Protein AF-A0A4Z1JFH4-F1 (afdb_monomer_lite)

Sequence (101 aa):
MKFIYLGLLIAATTAYACGDNAYRCKNPNKSIAEEWKATHEICNNLKEDDCYCSHWAEYYCDPYGGNIQKFKDQCEAKGSDWYWNECLNAVGACFHLSSKV

Secondary structure (DSSP, 8-state):
------------------BT-EEEEE-TTS-HHHHHHHHHHHHHHHT-EEEEETTEEEEEE-TT-SSHHHHHHHHHTT-TT-EEEE-TTEEEEEE------

Organism: NCBI:txid278938

Radius of gyration: 16.4 Å; chains: 1; bounding box: 64×28×25 Å

Structure (mmCIF, N/CA/C/O backbone):
data_AF-A0A4Z1JFH4-F1
#
_entry.id   AF-A0A4Z1JFH4-F1
#
loop_
_atom_site.group_PDB
_atom_site.id
_atom_site.type_symbol
_atom_site.label_atom_id
_atom_site.label_alt_id
_atom_site.label_comp_id
_atom_site.label_asym_id
_atom_site.label_entity_id
_atom_site.label_seq_id
_atom_site.pdbx_PDB_ins_code
_atom_site.Cartn_x
_atom_site.Cartn_y
_atom_site.Cartn_z
_atom_site.occupancy
_atom_site.B_iso_or_equiv
_atom_site.auth_seq_id
_atom_site.auth_comp_id
_atom_site.auth_asym_id
_atom_site.auth_atom_id
_atom_site.pdbx_PDB_model_num
ATOM 1 N N . MET A 1 1 ? 51.296 18.223 3.444 1.00 34.97 1 MET A N 1
ATOM 2 C CA . MET A 1 1 ? 50.086 17.532 3.941 1.00 34.97 1 MET A CA 1
ATOM 3 C C . MET A 1 1 ? 49.136 17.376 2.765 1.00 34.97 1 MET A C 1
ATOM 5 O O . MET A 1 1 ? 48.884 18.366 2.092 1.00 34.97 1 MET A O 1
ATOM 9 N N . LYS A 1 2 ? 48.739 16.146 2.421 1.00 39.91 2 LYS A N 1
ATOM 10 C CA . LYS A 1 2 ? 47.969 15.837 1.206 1.00 39.91 2 LYS A CA 1
ATOM 11 C C . LYS A 1 2 ? 46.531 15.557 1.637 1.00 39.91 2 LYS A C 1
ATOM 13 O O . LYS A 1 2 ? 46.302 14.653 2.433 1.00 39.91 2 LYS A O 1
ATOM 18 N N . PHE A 1 3 ? 45.621 16.423 1.204 1.00 49.59 3 PHE A N 1
ATOM 19 C CA . PHE A 1 3 ? 44.220 16.441 1.603 1.00 49.59 3 PHE A CA 1
ATOM 20 C C . PHE A 1 3 ? 43.532 15.117 1.258 1.00 49.59 3 PHE A C 1
ATOM 22 O O . PHE A 1 3 ? 43.623 14.628 0.131 1.00 49.59 3 PHE A O 1
ATOM 29 N N . ILE A 1 4 ? 42.865 14.549 2.261 1.00 53.59 4 ILE A N 1
ATOM 30 C CA . ILE A 1 4 ? 41.974 13.400 2.147 1.00 53.59 4 ILE A CA 1
ATOM 31 C C . ILE A 1 4 ? 40.801 13.857 1.279 1.00 53.59 4 ILE A C 1
ATOM 33 O O . ILE A 1 4 ? 39.988 14.669 1.717 1.00 53.59 4 ILE A O 1
ATOM 37 N N . TYR A 1 5 ? 40.742 13.383 0.033 1.00 50.41 5 TYR A N 1
ATOM 38 C CA . TYR A 1 5 ? 39.558 13.545 -0.800 1.00 50.41 5 TYR A CA 1
ATOM 39 C C . TYR A 1 5 ? 38.452 12.681 -0.203 1.00 50.41 5 TYR A C 1
ATOM 41 O O . TYR A 1 5 ? 38.412 11.462 -0.361 1.00 50.4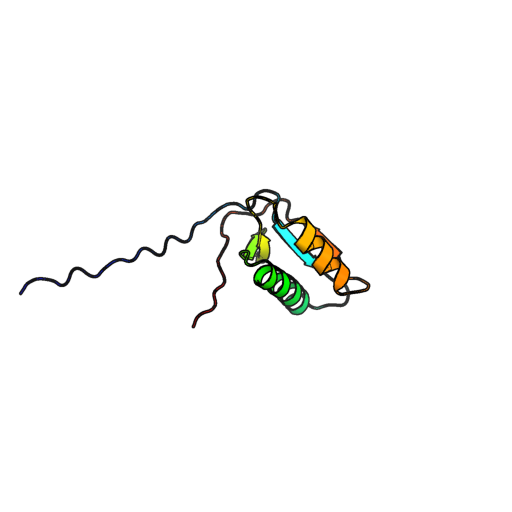1 5 TYR A O 1
ATOM 49 N N . LEU A 1 6 ? 37.610 13.369 0.560 1.00 49.69 6 LEU A N 1
ATOM 50 C CA . LEU A 1 6 ? 36.338 12.938 1.098 1.00 49.69 6 LEU A CA 1
ATOM 51 C C . LEU A 1 6 ? 35.516 12.321 -0.043 1.00 49.69 6 LEU A C 1
ATOM 53 O O . LEU A 1 6 ? 35.107 13.018 -0.971 1.00 49.69 6 LEU A O 1
ATOM 57 N N . GLY A 1 7 ? 35.342 11.000 0.000 1.00 50.22 7 GLY A N 1
ATOM 58 C CA . GLY A 1 7 ? 34.502 10.266 -0.935 1.00 50.22 7 GLY A CA 1
ATOM 59 C C . GLY A 1 7 ? 33.061 10.736 -0.801 1.00 50.22 7 GLY A C 1
ATOM 60 O O . GLY A 1 7 ? 32.351 10.328 0.114 1.00 50.22 7 GLY A O 1
ATOM 61 N N . LEU A 1 8 ? 32.639 11.611 -1.711 1.00 45.19 8 LEU A N 1
ATOM 62 C CA . LEU A 1 8 ? 31.246 11.987 -1.874 1.00 45.19 8 LEU A CA 1
ATOM 63 C C . LEU A 1 8 ? 30.536 10.814 -2.563 1.00 45.19 8 LEU A C 1
ATOM 65 O O . LEU A 1 8 ? 30.412 10.769 -3.785 1.00 45.19 8 LEU A O 1
ATOM 69 N N . LEU A 1 9 ? 30.124 9.819 -1.775 1.00 43.56 9 LEU A N 1
ATOM 70 C CA . LEU A 1 9 ? 29.129 8.840 -2.200 1.00 43.56 9 LEU A CA 1
ATOM 71 C C . LEU A 1 9 ? 27.810 9.598 -2.335 1.00 43.56 9 LEU A C 1
ATOM 73 O O . LEU A 1 9 ? 27.073 9.770 -1.367 1.00 43.56 9 LEU A O 1
ATOM 77 N N . ILE A 1 10 ? 27.556 10.120 -3.533 1.00 41.78 10 ILE A N 1
ATOM 78 C CA . ILE A 1 10 ? 26.255 10.658 -3.903 1.00 41.78 10 ILE A CA 1
ATOM 79 C C . ILE A 1 10 ? 25.308 9.459 -3.861 1.00 41.78 10 ILE A C 1
ATOM 81 O O . ILE A 1 10 ? 25.283 8.650 -4.787 1.00 41.78 10 ILE A O 1
ATOM 85 N N . ALA A 1 11 ? 24.588 9.296 -2.750 1.00 44.81 11 ALA A N 1
ATOM 86 C CA . ALA A 1 11 ? 23.421 8.437 -2.703 1.00 44.81 11 ALA A CA 1
ATOM 87 C C . ALA A 1 11 ? 22.444 9.023 -3.722 1.00 44.81 11 ALA A C 1
ATOM 89 O O . ALA A 1 11 ? 21.768 10.014 -3.454 1.00 44.81 11 ALA A O 1
ATOM 90 N N . ALA A 1 12 ? 22.473 8.489 -4.941 1.00 41.34 12 ALA A N 1
ATOM 91 C CA . ALA A 1 12 ? 21.509 8.827 -5.960 1.00 41.34 12 ALA A CA 1
ATOM 92 C C . ALA A 1 12 ? 20.163 8.332 -5.438 1.00 41.34 12 ALA A C 1
ATOM 94 O O . ALA A 1 12 ? 19.835 7.156 -5.563 1.00 41.34 12 ALA A O 1
ATOM 95 N N . THR A 1 13 ? 19.401 9.216 -4.798 1.00 47.22 13 THR A N 1
ATOM 96 C CA . THR A 1 13 ? 17.973 8.999 -4.622 1.00 47.22 13 THR A CA 1
ATOM 97 C C . THR A 1 13 ? 17.418 9.003 -6.033 1.00 47.22 13 THR A C 1
ATOM 99 O O . THR A 1 13 ? 17.281 10.062 -6.650 1.00 47.22 13 THR A O 1
ATOM 102 N N . THR A 1 14 ? 17.229 7.817 -6.602 1.00 46.69 14 THR A N 1
ATOM 103 C CA . THR A 1 14 ? 16.605 7.660 -7.906 1.00 46.69 14 THR A CA 1
ATOM 104 C C . THR A 1 14 ? 15.161 8.106 -7.753 1.00 46.69 14 THR A C 1
ATOM 106 O O . THR A 1 14 ? 14.285 7.332 -7.392 1.00 46.69 14 THR A O 1
ATOM 109 N N . ALA A 1 15 ? 14.932 9.396 -7.963 1.00 49.41 15 ALA A N 1
ATOM 110 C CA . ALA A 1 15 ? 13.615 9.977 -8.097 1.00 49.41 15 ALA A CA 1
ATOM 111 C C . ALA A 1 15 ? 13.044 9.478 -9.426 1.00 49.41 15 ALA A C 1
ATOM 113 O O . ALA A 1 15 ? 13.303 10.053 -10.482 1.00 49.41 15 ALA A O 1
ATOM 114 N N . TYR A 1 16 ? 12.339 8.352 -9.388 1.00 54.28 16 TYR A N 1
ATOM 115 C CA . TYR A 1 16 ? 11.568 7.865 -10.522 1.00 54.28 16 TYR A CA 1
ATOM 116 C C . TYR A 1 16 ? 10.085 8.116 -10.268 1.00 54.28 16 TYR A C 1
ATOM 118 O O . TYR A 1 16 ? 9.600 8.032 -9.139 1.00 54.28 16 TYR A O 1
ATOM 126 N N . ALA A 1 17 ? 9.364 8.489 -11.322 1.00 55.94 17 ALA A N 1
ATOM 127 C CA . ALA A 1 17 ? 7.920 8.620 -11.261 1.00 55.94 17 ALA A CA 1
ATOM 128 C C . ALA A 1 17 ? 7.291 7.226 -11.334 1.00 55.94 17 ALA A C 1
ATOM 130 O O . ALA A 1 17 ? 7.605 6.462 -12.242 1.00 55.94 17 ALA A O 1
ATOM 131 N N . CYS A 1 18 ? 6.380 6.915 -10.411 1.00 61.03 18 CYS A N 1
ATOM 132 C CA . CYS A 1 18 ? 5.520 5.731 -10.522 1.00 61.03 18 CYS A CA 1
ATOM 133 C C . CYS A 1 18 ? 4.519 5.851 -11.671 1.00 61.03 18 CYS A C 1
ATOM 135 O O . CYS A 1 18 ? 3.910 4.857 -12.054 1.00 61.03 18 CYS A O 1
ATOM 137 N N . GLY A 1 19 ? 4.307 7.068 -12.190 1.00 62.75 19 GLY A N 1
ATOM 138 C CA . GLY A 1 19 ? 3.202 7.351 -13.100 1.00 62.75 19 GLY A CA 1
ATOM 139 C C . GLY A 1 19 ? 1.874 6.978 -12.441 1.00 62.75 19 GLY A C 1
ATOM 140 O O . GLY A 1 19 ? 1.658 7.294 -11.272 1.00 62.75 19 GLY A O 1
ATOM 141 N N . ASP A 1 20 ? 1.043 6.240 -13.172 1.00 66.25 20 ASP A N 1
ATOM 142 C CA . ASP A 1 20 ? -0.264 5.750 -12.711 1.00 66.25 20 ASP A CA 1
ATOM 143 C C . ASP A 1 20 ? -0.167 4.458 -11.869 1.00 66.25 20 ASP A C 1
ATOM 145 O O . ASP A 1 20 ? -1.174 3.891 -11.447 1.00 66.25 20 ASP A O 1
ATOM 149 N N . ASN A 1 21 ? 1.048 3.966 -11.599 1.00 75.06 21 ASN A N 1
ATOM 150 C CA . ASN A 1 21 ? 1.284 2.694 -10.912 1.00 75.06 21 ASN A CA 1
ATOM 151 C C . ASN A 1 21 ? 1.543 2.857 -9.408 1.00 75.06 21 ASN A C 1
ATOM 153 O O . ASN A 1 21 ? 2.380 2.163 -8.825 1.00 75.06 21 ASN A O 1
ATOM 157 N N . ALA A 1 22 ? 0.831 3.790 -8.783 1.00 79.62 22 ALA A N 1
ATOM 158 C CA . ALA A 1 22 ? 0.921 4.057 -7.357 1.00 79.62 22 ALA A CA 1
ATOM 159 C C . ALA A 1 22 ? -0.403 3.743 -6.660 1.00 79.62 22 ALA A C 1
ATOM 161 O O . ALA A 1 22 ? -1.457 4.236 -7.063 1.00 79.62 22 ALA A O 1
ATOM 162 N N . TYR A 1 23 ? -0.352 2.946 -5.594 1.00 84.00 23 TYR A N 1
ATOM 163 C CA . TYR A 1 23 ? -1.548 2.426 -4.931 1.00 84.00 23 TYR A CA 1
ATOM 164 C C . TYR A 1 23 ? -1.426 2.478 -3.412 1.00 84.00 23 TYR A C 1
ATOM 166 O O . TYR A 1 23 ? -0.341 2.364 -2.855 1.00 84.00 23 TYR A O 1
ATOM 174 N N . ARG A 1 24 ? -2.549 2.618 -2.713 1.00 87.25 24 ARG A N 1
ATOM 175 C CA . ARG A 1 24 ? -2.603 2.547 -1.249 1.00 87.25 24 ARG A CA 1
ATOM 176 C C . ARG A 1 24 ? -3.705 1.612 -0.801 1.00 87.25 24 ARG A C 1
ATOM 178 O O . ARG A 1 24 ? -4.803 1.643 -1.354 1.00 87.25 24 ARG A O 1
ATOM 185 N N . CYS A 1 25 ? -3.415 0.818 0.221 1.00 89.44 25 CYS A N 1
ATOM 186 C CA . CYS A 1 25 ? -4.401 -0.026 0.869 1.00 89.44 25 CYS A CA 1
ATOM 187 C C . CYS A 1 25 ? -5.142 0.794 1.930 1.00 89.44 25 CYS A C 1
ATOM 189 O O . CYS A 1 25 ? -4.520 1.403 2.802 1.00 89.44 25 CYS A O 1
ATOM 191 N N . LYS A 1 26 ? -6.467 0.840 1.828 1.00 89.75 26 LYS A N 1
ATOM 192 C CA . LYS A 1 26 ? -7.355 1.677 2.632 1.00 89.75 26 LYS A CA 1
ATOM 193 C C . LYS A 1 26 ? -8.399 0.836 3.342 1.00 89.75 26 LYS A C 1
ATOM 195 O O . LYS A 1 26 ? -8.771 -0.234 2.865 1.00 89.75 26 LYS A O 1
ATOM 200 N N . ASN A 1 27 ? -8.893 1.342 4.465 1.00 92.19 27 ASN A N 1
ATOM 201 C CA . ASN A 1 27 ? -10.002 0.742 5.190 1.00 92.19 27 ASN A CA 1
ATOM 202 C C . ASN A 1 27 ? -10.736 1.832 5.993 1.00 92.19 27 ASN A C 1
ATOM 204 O O . ASN A 1 27 ? -10.118 2.490 6.829 1.00 92.19 27 ASN A O 1
ATOM 208 N N . PRO A 1 28 ? -12.054 2.026 5.790 1.00 90.75 28 PRO A N 1
ATOM 209 C CA . PRO A 1 28 ? -12.800 3.126 6.405 1.00 90.75 28 PRO A CA 1
ATOM 210 C C . PRO A 1 28 ? -12.878 3.033 7.937 1.00 90.75 28 PRO A C 1
ATOM 212 O O . PRO A 1 28 ? -13.144 4.033 8.598 1.00 90.75 28 PRO A O 1
ATOM 215 N N . ASN A 1 29 ? -12.640 1.847 8.503 1.00 93.50 29 ASN A N 1
ATOM 216 C CA . ASN A 1 29 ? -12.674 1.588 9.939 1.00 93.50 29 ASN A CA 1
ATOM 217 C C . ASN A 1 29 ? -11.291 1.729 10.599 1.00 93.50 29 ASN A C 1
ATOM 219 O O . ASN A 1 29 ? -11.142 1.414 11.783 1.00 93.50 29 ASN A O 1
ATOM 223 N N . LYS A 1 30 ? -10.264 2.137 9.843 1.00 89.94 30 LYS A N 1
ATOM 224 C CA . LYS A 1 30 ? -8.865 2.166 10.275 1.00 89.94 30 LYS A CA 1
ATOM 225 C C . LYS A 1 30 ? -8.288 3.570 10.261 1.00 89.94 30 LYS A C 1
ATOM 227 O O . LYS A 1 30 ? -8.711 4.445 9.513 1.00 89.94 30 LYS A O 1
ATOM 232 N N . SER A 1 31 ? -7.305 3.785 11.129 1.00 89.31 31 SER A N 1
ATOM 233 C CA . SER A 1 31 ? -6.545 5.031 11.135 1.00 89.31 31 SER A CA 1
ATOM 234 C C . SER A 1 31 ? -5.610 5.114 9.924 1.00 89.31 31 SER A C 1
ATOM 236 O O . SER A 1 31 ? -5.145 4.097 9.413 1.00 89.31 31 SER A O 1
ATOM 238 N N . ILE A 1 32 ? -5.255 6.337 9.520 1.00 84.00 32 ILE A N 1
ATOM 239 C CA . ILE A 1 32 ? -4.285 6.601 8.439 1.00 84.00 32 ILE A CA 1
ATOM 240 C C . ILE A 1 32 ? -2.962 5.849 8.682 1.00 84.00 32 ILE A C 1
ATOM 242 O O . ILE A 1 32 ? -2.379 5.300 7.749 1.00 84.00 32 ILE A O 1
ATOM 246 N N . ALA A 1 33 ? -2.523 5.756 9.943 1.00 85.25 33 ALA A N 1
ATOM 247 C CA . ALA A 1 33 ? -1.315 5.030 10.332 1.00 85.25 33 ALA A CA 1
ATOM 248 C C . ALA A 1 33 ? -1.436 3.507 10.132 1.00 85.25 33 ALA A C 1
ATOM 250 O O . ALA A 1 33 ? -0.470 2.856 9.735 1.00 85.25 33 ALA A O 1
ATOM 251 N N . GLU A 1 34 ? -2.613 2.925 10.381 1.00 88.56 34 GLU A N 1
ATOM 252 C CA . GLU A 1 34 ? -2.875 1.508 10.099 1.00 88.56 34 GLU A CA 1
ATOM 253 C C . GLU A 1 34 ? -2.951 1.234 8.591 1.00 88.56 34 GLU A C 1
ATOM 255 O O . GLU A 1 34 ? -2.416 0.225 8.134 1.00 88.56 34 GLU A O 1
ATOM 260 N N . GLU A 1 35 ? -3.557 2.133 7.810 1.00 87.69 35 GLU A N 1
ATOM 261 C CA . GLU A 1 35 ? -3.573 2.060 6.340 1.00 87.69 35 GLU A CA 1
ATOM 262 C C . GLU A 1 35 ? -2.157 2.151 5.751 1.00 87.69 35 GLU A C 1
ATOM 264 O O . GLU A 1 35 ? -1.789 1.388 4.853 1.00 87.69 35 GLU A O 1
ATOM 269 N N . TRP A 1 36 ? -1.335 3.062 6.285 1.00 84.94 36 TRP A N 1
ATOM 270 C CA . TRP A 1 36 ? 0.075 3.186 5.919 1.00 84.94 36 TRP A CA 1
ATOM 271 C C . TRP A 1 36 ? 0.840 1.903 6.234 1.00 84.94 36 TRP A C 1
ATOM 273 O O . TRP A 1 36 ? 1.479 1.339 5.351 1.00 84.94 36 TRP A O 1
ATOM 283 N N . LYS A 1 37 ? 0.711 1.386 7.462 1.00 87.31 37 LYS A N 1
ATOM 284 C CA . LYS A 1 37 ? 1.370 0.143 7.874 1.00 87.31 37 LYS A CA 1
ATOM 285 C C . LYS A 1 37 ? 0.970 -1.027 6.974 1.00 87.31 37 LYS A C 1
ATOM 287 O O . LYS A 1 37 ? 1.831 -1.790 6.552 1.00 87.31 37 LYS A O 1
ATOM 292 N N . ALA A 1 38 ? -0.317 -1.151 6.648 1.00 88.75 38 ALA A N 1
ATOM 293 C CA . ALA A 1 38 ? -0.813 -2.189 5.752 1.00 88.75 38 ALA A CA 1
ATOM 294 C C . ALA A 1 38 ? -0.214 -2.081 4.345 1.00 88.75 38 ALA A C 1
ATOM 296 O O . ALA A 1 38 ? 0.158 -3.100 3.770 1.00 88.75 38 ALA A O 1
ATOM 297 N N . THR A 1 39 ? -0.102 -0.864 3.814 1.00 86.81 39 THR A N 1
ATOM 298 C CA . THR A 1 39 ? 0.517 -0.597 2.509 1.00 86.81 39 THR A CA 1
ATOM 299 C C . THR A 1 39 ? 2.007 -0.940 2.544 1.00 86.81 39 THR A C 1
ATOM 301 O O . THR A 1 39 ? 2.459 -1.752 1.744 1.00 86.81 39 THR A O 1
ATOM 304 N N . HIS A 1 40 ? 2.735 -0.434 3.540 1.00 84.00 40 HIS A N 1
ATOM 305 C CA . HIS A 1 40 ? 4.174 -0.638 3.706 1.00 84.00 40 HIS A CA 1
ATOM 306 C C . HIS A 1 40 ? 4.555 -2.112 3.943 1.00 84.00 40 HIS A C 1
ATOM 308 O O . HIS A 1 40 ? 5.572 -2.592 3.447 1.00 84.00 40 HIS A O 1
ATOM 314 N N . GLU A 1 41 ? 3.733 -2.879 4.665 1.00 87.12 41 GLU A N 1
ATOM 315 C CA . GLU A 1 41 ? 3.908 -4.333 4.799 1.00 87.12 41 GLU A CA 1
ATOM 316 C C . GLU A 1 41 ? 3.859 -5.041 3.438 1.00 87.12 41 GLU A C 1
ATOM 318 O O . GLU A 1 41 ? 4.691 -5.905 3.162 1.00 87.12 41 GLU A O 1
ATOM 323 N N . ILE A 1 42 ? 2.911 -4.664 2.574 1.00 87.25 42 ILE A N 1
ATOM 324 C CA . ILE A 1 42 ? 2.777 -5.246 1.234 1.00 87.25 42 ILE A CA 1
ATOM 325 C C . ILE A 1 42 ? 3.955 -4.810 0.348 1.00 87.25 42 ILE A C 1
ATOM 327 O O . ILE A 1 42 ? 4.528 -5.661 -0.333 1.00 87.25 42 ILE A O 1
ATOM 331 N N . CYS A 1 43 ? 4.377 -3.539 0.407 1.00 82.00 43 CYS A N 1
ATOM 332 C CA . CYS A 1 43 ? 5.579 -3.047 -0.283 1.00 82.00 43 CYS A CA 1
ATOM 333 C C . CYS A 1 43 ? 6.814 -3.890 0.071 1.00 82.00 43 CYS A C 1
ATOM 335 O O . CYS A 1 43 ? 7.468 -4.448 -0.812 1.00 82.00 43 CYS A O 1
ATOM 337 N N . ASN A 1 44 ? 7.073 -4.072 1.372 1.00 83.12 44 ASN A N 1
ATOM 338 C CA . ASN A 1 44 ? 8.199 -4.863 1.873 1.00 83.12 44 ASN A CA 1
ATOM 339 C C . ASN A 1 44 ? 8.138 -6.328 1.416 1.00 83.12 44 ASN A C 1
ATOM 341 O O . ASN A 1 44 ? 9.160 -6.904 1.036 1.00 83.12 44 ASN A O 1
ATOM 345 N N . ASN A 1 45 ? 6.947 -6.934 1.414 1.00 84.44 45 ASN A N 1
ATOM 346 C CA . ASN A 1 45 ? 6.757 -8.310 0.948 1.00 84.44 45 ASN A CA 1
ATOM 347 C C . ASN A 1 45 ? 7.044 -8.464 -0.549 1.00 84.44 45 ASN A C 1
ATOM 349 O O . ASN A 1 45 ? 7.587 -9.486 -0.977 1.00 84.44 45 ASN A O 1
ATOM 353 N N . LEU A 1 46 ? 6.680 -7.458 -1.345 1.00 83.62 46 LEU A N 1
ATOM 354 C CA . 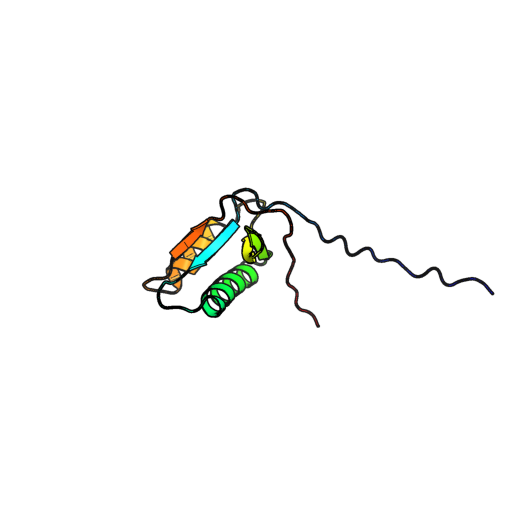LEU A 1 46 ? 6.910 -7.436 -2.788 1.00 83.62 46 LEU A CA 1
ATOM 355 C C . LEU A 1 46 ? 8.331 -6.983 -3.158 1.00 83.62 46 LEU A C 1
ATOM 357 O O . LEU A 1 46 ? 8.722 -7.155 -4.309 1.00 83.62 46 LEU A O 1
ATOM 361 N N . LYS A 1 47 ? 9.124 -6.523 -2.176 1.00 79.81 47 LYS A N 1
ATOM 362 C CA . LYS A 1 47 ? 10.464 -5.933 -2.350 1.00 79.81 47 LYS A CA 1
ATOM 363 C C . LYS A 1 47 ? 10.450 -4.705 -3.263 1.00 79.81 47 LYS A C 1
ATOM 365 O O . LYS A 1 47 ? 11.382 -4.510 -4.039 1.00 79.81 47 LYS A O 1
ATOM 370 N N . GLU A 1 48 ? 9.388 -3.920 -3.151 1.00 74.31 48 GLU A N 1
ATOM 371 C CA . GLU A 1 48 ? 9.177 -2.686 -3.905 1.00 74.31 48 GLU A CA 1
ATOM 372 C C . GLU A 1 48 ? 9.339 -1.464 -2.998 1.00 74.31 48 GLU A C 1
ATOM 374 O O . GLU A 1 48 ? 9.383 -1.585 -1.768 1.00 74.31 48 GLU A O 1
ATOM 379 N N . ASP A 1 49 ? 9.404 -0.287 -3.615 1.00 67.69 49 ASP A N 1
ATOM 380 C CA . ASP A 1 49 ? 9.623 0.975 -2.915 1.00 67.69 49 ASP A CA 1
ATOM 381 C C . ASP A 1 49 ? 8.303 1.672 -2.570 1.00 67.69 49 ASP A C 1
ATOM 383 O O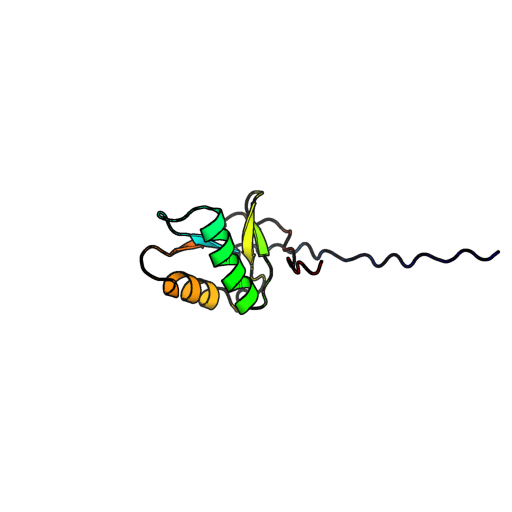 . ASP A 1 49 ? 7.288 1.547 -3.263 1.00 67.69 49 ASP A O 1
ATOM 387 N N . ASP A 1 50 ? 8.343 2.483 -1.514 1.00 66.69 50 ASP A N 1
ATOM 388 C CA . ASP A 1 50 ? 7.274 3.431 -1.228 1.00 66.69 50 ASP A CA 1
ATOM 389 C C . ASP A 1 50 ? 7.445 4.682 -2.095 1.00 66.69 50 ASP A C 1
ATOM 391 O O . ASP A 1 50 ? 8.559 5.153 -2.333 1.00 66.69 50 ASP A O 1
ATOM 395 N N . CYS A 1 51 ? 6.333 5.279 -2.509 1.00 65.00 51 CYS A N 1
ATOM 396 C CA . CYS A 1 51 ? 6.288 6.522 -3.259 1.00 65.00 51 CYS A CA 1
ATOM 397 C C . CYS A 1 51 ? 5.439 7.605 -2.614 1.00 65.00 51 CYS A C 1
ATOM 399 O O . CYS A 1 51 ? 4.553 7.381 -1.782 1.00 65.00 51 CYS A O 1
ATOM 401 N N . TYR A 1 52 ? 5.727 8.820 -3.073 1.00 62.38 52 TYR A N 1
ATOM 402 C CA . TYR A 1 52 ? 4.987 10.012 -2.725 1.00 62.38 52 TYR A CA 1
ATOM 403 C C . TYR A 1 52 ? 3.831 10.225 -3.703 1.00 62.38 52 TYR A C 1
ATOM 405 O O . TYR A 1 52 ? 4.014 10.368 -4.914 1.00 62.38 52 TYR A O 1
ATOM 413 N N . CYS A 1 53 ? 2.630 10.327 -3.147 1.00 63.97 53 CYS A N 1
ATOM 414 C CA . CYS A 1 53 ? 1.418 10.703 -3.860 1.00 63.97 53 CYS A CA 1
ATOM 415 C C . CYS A 1 53 ? 0.876 12.004 -3.271 1.00 63.97 53 CYS A C 1
ATOM 417 O O . CYS A 1 53 ? 0.618 12.077 -2.069 1.00 63.97 53 CYS A O 1
ATOM 419 N N . SER A 1 54 ? 0.700 13.037 -4.101 1.00 57.62 54 SER A N 1
ATOM 420 C CA . SER A 1 54 ? 0.082 14.312 -3.693 1.00 57.62 54 SER A CA 1
ATOM 421 C C . SER A 1 54 ? 0.633 14.898 -2.376 1.00 57.62 54 SER A C 1
ATOM 423 O O . SER A 1 54 ? -0.135 15.356 -1.536 1.00 57.62 54 SER A O 1
ATOM 425 N N . HIS A 1 55 ? 1.963 14.895 -2.207 1.00 55.47 55 HIS A N 1
ATOM 426 C CA . HIS A 1 55 ? 2.693 15.355 -1.008 1.00 55.47 55 HIS A CA 1
ATOM 427 C C . HIS A 1 55 ? 2.646 14.437 0.231 1.00 55.47 55 HIS A C 1
ATOM 429 O O . HIS A 1 55 ? 3.133 14.835 1.288 1.00 55.47 55 HIS A O 1
ATOM 435 N N . TRP A 1 56 ? 2.154 13.200 0.102 1.00 56.28 56 TRP A N 1
ATOM 436 C CA . TRP A 1 56 ? 2.111 12.209 1.185 1.00 56.28 56 TRP A CA 1
ATOM 437 C C . TRP A 1 56 ? 2.950 10.969 0.850 1.00 56.28 56 TRP A C 1
ATOM 439 O O . TRP A 1 56 ? 2.793 10.374 -0.217 1.00 56.28 56 TRP A O 1
ATOM 449 N N . ALA A 1 57 ? 3.837 10.586 1.770 1.00 58.53 57 ALA A N 1
ATOM 450 C CA . ALA A 1 57 ? 4.768 9.460 1.657 1.00 58.53 57 ALA A CA 1
ATOM 451 C C . ALA A 1 57 ? 4.118 8.149 2.130 1.00 58.53 57 ALA A C 1
ATOM 453 O O . ALA A 1 57 ? 4.424 7.672 3.218 1.00 58.53 57 ALA A O 1
ATOM 454 N N . GLU A 1 58 ? 3.137 7.618 1.398 1.00 66.12 58 GLU A N 1
ATOM 455 C CA . GLU A 1 58 ? 2.303 6.526 1.939 1.00 66.12 58 GLU A CA 1
ATOM 456 C C . GLU A 1 58 ? 1.764 5.534 0.896 1.00 66.12 58 GLU A C 1
ATOM 458 O O . GLU A 1 58 ? 0.809 4.810 1.182 1.00 66.12 58 GLU A O 1
ATOM 463 N N . TYR A 1 59 ? 2.323 5.514 -0.315 1.00 71.19 59 TYR A N 1
ATOM 464 C CA . TYR A 1 59 ? 1.776 4.732 -1.424 1.00 71.19 59 TYR A CA 1
ATOM 465 C C . TYR A 1 59 ? 2.789 3.696 -1.905 1.00 71.19 59 TYR A C 1
ATOM 467 O O . TYR A 1 59 ? 3.968 3.993 -2.040 1.00 71.19 59 TYR A O 1
ATOM 475 N N . TYR A 1 60 ? 2.324 2.490 -2.202 1.00 71.38 60 TYR A N 1
ATOM 476 C CA . TYR A 1 60 ? 3.079 1.486 -2.942 1.00 71.38 60 TYR A CA 1
ATOM 477 C C . TYR A 1 60 ? 3.382 1.987 -4.349 1.00 71.38 60 TYR A C 1
ATOM 479 O O . TYR A 1 60 ? 2.501 2.577 -4.979 1.00 71.38 60 TYR A O 1
ATOM 487 N N . CYS A 1 61 ? 4.585 1.716 -4.850 1.00 74.12 61 CYS A N 1
ATOM 488 C CA . CYS A 1 61 ? 4.977 2.023 -6.215 1.00 74.12 61 CYS A CA 1
ATOM 489 C C . CYS A 1 61 ? 5.580 0.831 -6.925 1.00 74.12 61 CYS A C 1
ATOM 491 O O . CYS A 1 61 ? 6.477 0.180 -6.401 1.00 74.12 61 CYS A O 1
ATOM 493 N N . ASP A 1 62 ? 5.165 0.641 -8.170 1.00 71.81 62 ASP A N 1
ATOM 494 C CA . ASP A 1 62 ? 5.848 -0.254 -9.090 1.00 71.81 62 ASP A CA 1
ATOM 495 C C . ASP A 1 62 ? 5.975 0.410 -10.468 1.00 71.81 62 ASP A C 1
ATOM 497 O O . ASP A 1 62 ? 5.015 0.430 -11.244 1.00 71.81 62 ASP A O 1
ATOM 501 N N . PRO A 1 63 ? 7.157 0.948 -10.816 1.00 66.06 63 PRO A N 1
ATOM 502 C CA . PRO A 1 63 ? 7.385 1.628 -12.093 1.00 66.06 63 PRO A CA 1
ATOM 503 C C . PRO A 1 63 ? 7.120 0.751 -13.313 1.00 66.06 63 PRO A C 1
ATOM 505 O O . PRO A 1 63 ? 6.798 1.265 -14.383 1.00 66.06 63 PRO A O 1
ATOM 508 N N . TYR A 1 64 ? 7.279 -0.563 -13.164 1.00 70.06 64 TYR A N 1
ATOM 509 C CA . TYR A 1 64 ? 7.181 -1.533 -14.251 1.00 70.06 64 TYR A CA 1
ATOM 510 C C . TYR A 1 64 ? 5.846 -2.285 -14.245 1.00 70.06 64 TYR A C 1
ATOM 512 O O . TYR A 1 64 ? 5.526 -2.986 -15.204 1.00 70.06 64 TYR A O 1
ATOM 520 N N . GLY A 1 65 ? 5.062 -2.126 -13.181 1.00 71.75 65 GLY A N 1
ATOM 521 C CA . GLY A 1 65 ? 3.721 -2.665 -13.012 1.00 71.75 65 GLY A CA 1
ATOM 522 C C . GLY A 1 65 ? 3.619 -4.188 -12.891 1.00 71.75 65 GLY A C 1
ATOM 523 O O . GLY A 1 65 ? 2.519 -4.736 -12.974 1.00 71.75 65 GLY A O 1
ATOM 524 N N . GLY A 1 66 ? 4.736 -4.891 -12.697 1.00 80.62 66 GLY A N 1
ATOM 525 C CA . GLY A 1 66 ? 4.786 -6.353 -12.612 1.00 80.62 66 GLY A CA 1
ATOM 526 C C . GLY A 1 66 ? 4.184 -6.950 -11.332 1.00 80.62 66 GLY A C 1
ATOM 527 O O . GLY A 1 66 ? 3.822 -8.129 -11.306 1.00 80.62 66 GLY A O 1
ATOM 528 N N . ASN A 1 67 ? 4.058 -6.157 -10.273 1.00 83.50 67 ASN A N 1
ATOM 529 C CA . ASN A 1 67 ? 3.611 -6.555 -8.943 1.00 83.50 67 ASN A CA 1
ATOM 530 C C . ASN A 1 67 ? 2.352 -5.800 -8.474 1.00 83.50 67 ASN A C 1
ATOM 532 O O . ASN A 1 67 ? 1.800 -6.159 -7.432 1.00 83.50 67 ASN A O 1
ATOM 536 N N . ILE A 1 68 ? 1.811 -4.868 -9.273 1.00 83.75 68 ILE A N 1
ATOM 537 C CA . ILE A 1 68 ? 0.562 -4.135 -8.971 1.00 83.75 68 ILE A CA 1
ATOM 538 C C . ILE A 1 68 ? -0.586 -5.082 -8.625 1.00 83.75 68 ILE A C 1
ATOM 540 O O . ILE A 1 68 ? -1.275 -4.878 -7.628 1.00 83.75 68 ILE A O 1
ATOM 544 N N . GLN A 1 69 ? -0.812 -6.124 -9.431 1.00 88.69 69 GLN A N 1
ATOM 545 C CA . GLN A 1 69 ? -1.925 -7.036 -9.164 1.00 88.69 69 GLN A CA 1
ATOM 546 C C . GLN A 1 69 ? -1.723 -7.780 -7.840 1.00 88.69 69 GLN A C 1
ATOM 548 O O . GLN A 1 69 ? -2.655 -7.896 -7.057 1.00 88.69 69 GLN A O 1
ATOM 553 N N . LYS A 1 70 ? -0.485 -8.178 -7.522 1.00 89.88 70 LYS A N 1
ATOM 554 C CA . LYS A 1 70 ? -0.172 -8.817 -6.237 1.00 89.88 70 LYS A CA 1
ATOM 555 C C . LYS A 1 70 ? -0.383 -7.866 -5.063 1.00 89.88 70 LYS A C 1
ATOM 557 O O . LYS A 1 70 ? -0.790 -8.320 -3.998 1.00 89.88 70 LYS A O 1
ATOM 562 N N . PHE A 1 71 ? -0.110 -6.572 -5.242 1.00 89.44 71 PHE A N 1
ATOM 563 C CA . PHE A 1 71 ? -0.430 -5.562 -4.239 1.00 89.44 71 PHE A CA 1
ATOM 564 C C . PHE A 1 71 ? -1.941 -5.503 -3.986 1.00 89.44 71 PHE A C 1
ATOM 566 O O . PHE A 1 71 ? -2.372 -5.588 -2.836 1.00 89.44 71 PHE A O 1
ATOM 573 N N . LYS A 1 72 ? -2.740 -5.408 -5.058 1.00 90.38 72 LYS A N 1
ATOM 574 C CA . LYS A 1 72 ? -4.210 -5.370 -4.988 1.00 90.38 72 LYS A CA 1
ATOM 575 C C . LYS A 1 72 ? -4.762 -6.614 -4.290 1.00 90.38 72 LYS A C 1
ATOM 577 O O . LYS A 1 72 ? -5.495 -6.481 -3.313 1.00 90.38 72 LYS A O 1
ATOM 582 N N . ASP A 1 73 ? -4.304 -7.793 -4.706 1.00 93.00 73 ASP A N 1
ATOM 583 C CA . ASP A 1 73 ? -4.712 -9.078 -4.133 1.00 93.00 73 ASP A CA 1
ATOM 584 C C . ASP A 1 73 ? -4.360 -9.170 -2.637 1.00 93.00 73 ASP A C 1
ATOM 586 O O . ASP A 1 73 ? -5.185 -9.586 -1.825 1.00 93.00 73 ASP A O 1
ATOM 590 N N . GLN A 1 74 ? -3.150 -8.755 -2.236 1.00 92.44 74 GLN A N 1
ATOM 591 C CA . GLN A 1 74 ? -2.747 -8.762 -0.823 1.00 92.44 74 GLN A CA 1
ATOM 592 C C . GLN A 1 74 ? -3.515 -7.740 0.019 1.00 92.44 74 GLN A C 1
ATOM 594 O O . GLN A 1 74 ? -3.755 -7.992 1.200 1.00 92.44 74 GLN A O 1
ATOM 599 N N . CYS A 1 75 ? -3.897 -6.601 -0.562 1.00 91.44 75 CYS A N 1
ATOM 600 C CA . CYS A 1 75 ? -4.720 -5.614 0.122 1.00 91.44 75 CYS A CA 1
ATOM 601 C C . CYS A 1 75 ? -6.126 -6.165 0.393 1.00 91.44 75 CYS A C 1
ATOM 603 O O . CYS A 1 75 ? -6.577 -6.147 1.536 1.00 91.44 75 CYS A O 1
ATOM 605 N N . GLU A 1 76 ? -6.783 -6.732 -0.619 1.00 92.31 76 GLU A N 1
ATOM 606 C CA . GLU A 1 76 ? -8.116 -7.336 -0.481 1.00 92.31 76 GLU A CA 1
ATOM 607 C C . GLU A 1 76 ? -8.095 -8.573 0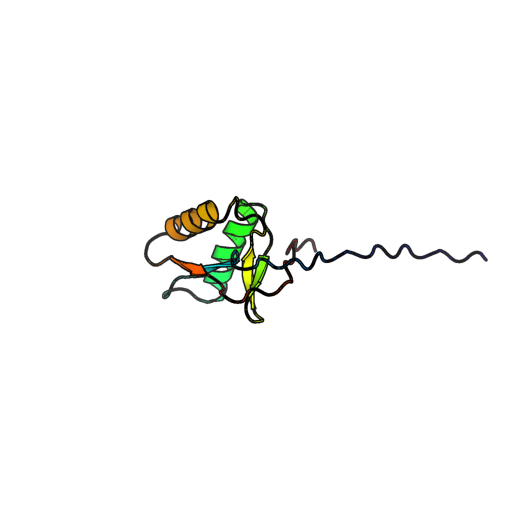.440 1.00 92.31 76 GLU A C 1
ATOM 609 O O . GLU A 1 76 ? -9.020 -8.801 1.221 1.00 92.31 76 GLU A O 1
ATOM 614 N N . ALA A 1 77 ? -6.996 -9.335 0.444 1.00 92.94 77 ALA A N 1
ATOM 615 C CA . ALA A 1 77 ? -6.818 -10.486 1.329 1.00 92.94 77 ALA A CA 1
ATOM 616 C C . ALA A 1 77 ? -6.700 -10.125 2.825 1.00 92.94 77 ALA A C 1
ATOM 618 O O . ALA A 1 77 ? -6.824 -11.017 3.668 1.00 92.94 77 ALA A O 1
ATOM 619 N N . LYS A 1 78 ? -6.491 -8.848 3.193 1.00 89.25 78 LYS A N 1
ATOM 620 C CA . LYS A 1 78 ? -6.475 -8.411 4.607 1.00 89.25 78 LYS A CA 1
ATOM 621 C C . LYS A 1 78 ? -7.851 -8.509 5.280 1.00 89.25 78 LYS A C 1
ATOM 623 O O . LYS A 1 78 ? -7.917 -8.479 6.510 1.00 89.25 78 LYS A O 1
ATOM 628 N N . GLY A 1 79 ? -8.926 -8.674 4.510 1.00 87.62 79 GLY A N 1
ATOM 629 C CA . GLY A 1 79 ? -10.264 -8.982 5.008 1.00 87.62 79 GLY A CA 1
ATOM 630 C C . GLY A 1 79 ? -11.307 -7.937 4.631 1.00 87.62 79 GLY A C 1
ATOM 631 O O . GLY A 1 79 ? -11.049 -7.022 3.853 1.00 87.62 79 GLY A O 1
ATOM 632 N N . SER A 1 80 ? -12.501 -8.080 5.206 1.00 79.19 80 SER A N 1
ATOM 633 C CA . SER A 1 80 ? -13.640 -7.208 4.922 1.00 79.19 80 SER A CA 1
ATOM 634 C C . SER A 1 80 ? -13.293 -5.729 5.153 1.00 79.19 80 SER A C 1
ATOM 636 O O . SER A 1 80 ? -12.633 -5.383 6.134 1.00 79.19 80 SER A O 1
ATOM 638 N N . ASP A 1 81 ? -13.740 -4.871 4.235 1.00 91.00 81 ASP A N 1
ATOM 639 C CA . ASP A 1 81 ? -13.541 -3.412 4.198 1.00 91.00 81 ASP A CA 1
ATOM 640 C C . ASP A 1 81 ? -12.141 -2.912 3.807 1.00 91.00 81 ASP A C 1
ATOM 642 O O . ASP A 1 81 ? -11.939 -1.698 3.719 1.00 91.00 81 ASP A O 1
ATOM 646 N N . TRP A 1 82 ? -11.182 -3.803 3.536 1.00 92.06 82 TRP A N 1
ATOM 647 C CA . TRP A 1 82 ? -9.932 -3.407 2.887 1.00 92.06 82 TRP A CA 1
ATOM 648 C C . TRP A 1 82 ? -10.122 -3.292 1.376 1.00 92.06 82 TRP A C 1
ATOM 650 O O . TRP A 1 82 ? -10.647 -4.195 0.729 1.00 92.06 82 TRP A O 1
ATOM 660 N N . TYR A 1 83 ? -9.685 -2.170 0.815 1.00 92.31 83 TYR A N 1
ATOM 661 C CA . TYR A 1 83 ? -9.718 -1.901 -0.618 1.00 92.31 83 TYR A CA 1
ATOM 662 C C . TYR A 1 83 ? -8.471 -1.123 -1.025 1.00 92.31 83 TYR A C 1
ATOM 664 O O . TYR A 1 83 ? -7.834 -0.465 -0.202 1.00 92.31 83 TYR A O 1
ATOM 672 N N . TRP A 1 84 ? -8.111 -1.174 -2.301 1.00 89.69 84 TRP A N 1
ATOM 673 C CA . TRP A 1 84 ? -7.013 -0.377 -2.835 1.00 89.69 84 TRP A CA 1
ATOM 674 C C . TRP A 1 84 ? -7.549 0.873 -3.528 1.00 89.69 84 TRP A C 1
ATOM 676 O O . TRP A 1 84 ? -8.621 0.867 -4.130 1.00 89.69 84 TRP A O 1
ATOM 686 N N . ASN A 1 85 ? -6.784 1.956 -3.444 1.00 86.00 85 ASN A N 1
ATOM 687 C CA . ASN A 1 85 ? -7.034 3.172 -4.202 1.00 86.00 85 ASN A CA 1
ATOM 688 C C . ASN A 1 85 ? -5.786 3.555 -4.991 1.00 86.00 85 ASN A C 1
ATOM 690 O O . ASN A 1 85 ? -4.674 3.467 -4.467 1.00 86.00 85 ASN A O 1
ATOM 694 N N . GLU A 1 86 ? -5.981 3.983 -6.231 1.00 82.00 86 GLU A N 1
ATOM 695 C CA . GLU A 1 86 ? -4.906 4.479 -7.084 1.00 82.00 86 GLU A CA 1
ATOM 696 C C . GLU A 1 86 ? -4.586 5.947 -6.782 1.00 82.00 86 GLU A C 1
ATOM 698 O O . GLU A 1 86 ? -5.435 6.724 -6.333 1.00 82.00 86 GLU A O 1
ATOM 703 N N . CYS A 1 87 ? -3.342 6.335 -7.037 1.00 75.31 87 CYS A N 1
ATOM 704 C CA . CYS A 1 87 ? -2.923 7.723 -7.037 1.00 75.31 87 CYS A CA 1
ATOM 705 C C . CYS A 1 87 ? -2.822 8.243 -8.472 1.00 75.31 87 CYS A C 1
ATOM 707 O O . CYS A 1 87 ? -1.839 7.990 -9.160 1.00 75.31 87 CYS A O 1
ATOM 709 N N . LEU A 1 88 ? -3.798 9.053 -8.888 1.00 58.59 88 LEU A N 1
ATOM 710 C CA . LEU A 1 88 ? -3.856 9.649 -10.232 1.00 58.59 88 LEU A CA 1
ATOM 711 C C . LEU A 1 88 ? -2.759 10.700 -10.513 1.00 58.59 88 LEU A C 1
ATOM 713 O O . LEU A 1 88 ? -2.671 11.206 -11.623 1.00 58.59 88 LEU A O 1
ATOM 717 N N . ASN A 1 89 ? -1.963 11.092 -9.509 1.00 58.69 89 ASN A N 1
ATOM 718 C CA . ASN A 1 89 ? -0.901 12.100 -9.630 1.00 58.69 89 ASN A CA 1
ATOM 719 C C . ASN A 1 89 ? 0.286 11.771 -8.703 1.00 58.69 89 ASN A C 1
ATOM 721 O O . ASN A 1 89 ? 0.640 12.557 -7.814 1.00 58.69 89 ASN A O 1
ATOM 725 N N . ALA A 1 90 ? 0.882 10.586 -8.862 1.00 58.53 90 ALA A N 1
ATOM 726 C CA . ALA A 1 90 ? 2.068 10.210 -8.097 1.00 58.53 90 ALA A CA 1
ATOM 727 C C . ALA A 1 90 ? 3.323 10.874 -8.679 1.00 58.53 90 ALA A C 1
ATOM 729 O O . ALA A 1 90 ? 3.737 10.610 -9.808 1.00 58.53 90 ALA A O 1
ATOM 730 N N . VAL A 1 91 ? 3.952 11.746 -7.890 1.00 53.00 91 VAL A N 1
ATOM 731 C CA . VAL A 1 91 ? 5.190 12.437 -8.262 1.00 53.00 91 VAL A CA 1
ATOM 732 C C . VAL A 1 91 ? 6.372 11.811 -7.534 1.00 53.00 91 VAL A C 1
ATOM 734 O O . VAL A 1 91 ? 6.626 12.081 -6.367 1.00 53.00 91 VAL A O 1
ATOM 737 N N . GLY A 1 92 ? 7.121 11.001 -8.283 1.00 51.59 92 GLY A N 1
ATOM 738 C CA . GLY A 1 92 ? 8.551 11.222 -8.505 1.00 51.59 92 GLY A CA 1
ATOM 739 C C . GLY A 1 92 ? 9.508 11.258 -7.318 1.00 51.59 92 GLY A C 1
ATOM 740 O O . GLY A 1 92 ? 10.565 11.861 -7.457 1.00 51.59 92 GLY A O 1
ATOM 741 N N . ALA A 1 93 ? 9.200 10.649 -6.182 1.00 51.06 93 ALA A N 1
ATOM 742 C CA . ALA A 1 93 ? 10.222 10.356 -5.188 1.00 51.06 93 ALA A CA 1
ATOM 743 C C . ALA A 1 93 ? 9.885 9.027 -4.525 1.00 51.06 93 ALA A C 1
ATOM 745 O O . ALA A 1 93 ? 9.207 8.974 -3.506 1.00 51.06 93 ALA A O 1
ATOM 746 N N . CYS A 1 94 ? 10.284 7.936 -5.166 1.00 49.03 94 CYS A N 1
ATOM 747 C CA . CYS A 1 94 ? 10.208 6.628 -4.544 1.00 49.03 94 CYS A CA 1
ATOM 748 C C . CYS A 1 94 ? 11.400 6.517 -3.619 1.00 49.03 94 CYS A C 1
ATOM 750 O O . CYS A 1 94 ? 12.550 6.495 -4.064 1.00 49.03 94 CYS A O 1
ATOM 752 N N . PHE A 1 95 ? 11.131 6.569 -2.325 1.00 48.53 95 PHE A N 1
ATOM 753 C CA . PHE A 1 95 ? 12.172 6.355 -1.350 1.00 48.53 95 PHE A CA 1
ATOM 754 C C . PHE A 1 95 ? 12.114 4.882 -1.013 1.00 48.53 95 PHE A C 1
ATOM 756 O O . PHE A 1 95 ? 11.115 4.393 -0.487 1.00 48.53 95 PHE A O 1
ATOM 763 N N . HIS A 1 96 ? 13.214 4.184 -1.277 1.00 41.09 96 HIS A N 1
ATOM 764 C CA . HIS A 1 96 ? 13.503 2.958 -0.562 1.00 41.09 96 HIS A CA 1
ATOM 765 C C . HIS A 1 96 ? 13.570 3.364 0.916 1.00 41.09 96 HIS A C 1
ATOM 767 O O . HIS A 1 96 ? 14.612 3.805 1.406 1.00 41.09 96 HIS A O 1
ATOM 773 N N . LEU A 1 97 ? 12.445 3.275 1.629 1.00 41.69 97 LEU A N 1
ATOM 774 C CA . LEU A 1 97 ? 12.350 3.393 3.082 1.00 41.69 97 LEU A CA 1
ATOM 775 C C . LEU A 1 97 ? 12.989 2.139 3.702 1.00 41.69 97 LEU A C 1
ATOM 777 O O . LEU A 1 97 ? 12.456 1.503 4.602 1.00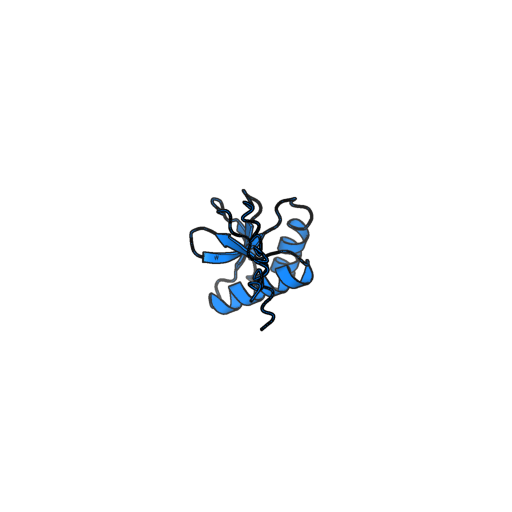 41.69 97 LEU A O 1
ATOM 781 N N . SER A 1 98 ? 14.199 1.794 3.247 1.00 34.91 98 SER A N 1
ATOM 782 C CA . SER A 1 98 ? 15.164 1.064 4.043 1.00 34.91 98 SER A CA 1
ATOM 783 C C . SER A 1 98 ? 15.566 2.002 5.171 1.00 34.91 98 SER A C 1
ATOM 785 O O . SER A 1 98 ? 16.643 2.600 5.161 1.00 34.91 98 SER A O 1
ATOM 787 N N . SER A 1 99 ? 14.697 2.088 6.173 1.00 33.97 99 SER A N 1
ATOM 788 C CA . SER A 1 99 ? 15.055 2.417 7.543 1.00 33.97 99 SER A CA 1
ATOM 789 C C . SER A 1 99 ? 16.016 1.333 8.046 1.00 33.97 99 SER A C 1
ATOM 791 O O . SER A 1 99 ? 15.675 0.476 8.853 1.00 33.97 99 SER A O 1
ATOM 793 N N . LYS A 1 100 ? 17.239 1.332 7.511 1.00 35.50 100 LYS A N 1
ATOM 794 C CA . LYS A 1 100 ? 18.430 0.987 8.267 1.00 35.50 100 LYS A CA 1
ATOM 795 C C . LYS A 1 100 ? 18.957 2.314 8.780 1.00 35.50 100 LYS A C 1
ATOM 797 O O . LYS A 1 100 ? 19.668 2.993 8.048 1.00 35.50 100 LYS A O 1
ATOM 802 N N . VAL A 1 101 ? 18.516 2.678 9.979 1.00 31.00 101 VAL A N 1
ATOM 803 C CA . VAL A 1 101 ? 19.299 3.106 11.152 1.00 31.00 101 VAL A CA 1
ATOM 804 C C . VAL A 1 101 ? 18.306 3.234 12.302 1.00 31.00 101 VAL A C 1
ATOM 806 O O . VAL A 1 101 ? 17.278 3.919 12.113 1.00 31.00 101 VAL A O 1
#

pLDDT: mean 70.14, std 18.54, range [31.0, 93.5]

Foldseek 3Di:
DDDDPDPPPPPPQQQDF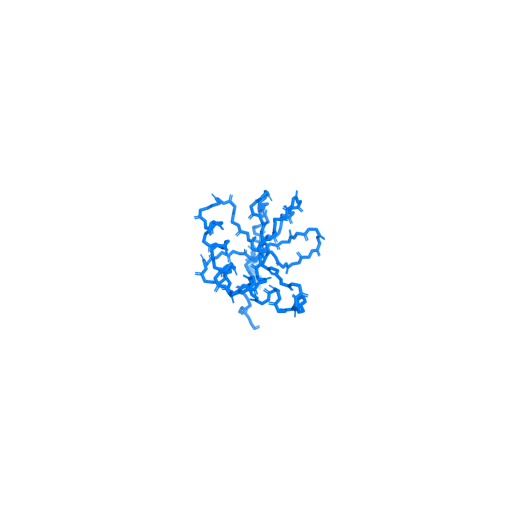LQFFKKWKDAPVDDPVVRQVQQVVQCVVVVFFFFDAPNDRRITGDSVNPCSVVSQVSQPVVDPRIGMDIRNGTGTGGDRPPPPD